Protein AF-X1Q6M4-F1 (afdb_monomer)

pLDDT: mean 96.18, std 5.19, range [66.56, 98.88]

Organism: NCBI:txid412755

Solvent-accessible surface area (backbone atoms only — not comparable to full-atom values): 5982 Å² total; per-residue (Å²): 118,50,72,50,71,57,45,43,30,39,39,47,30,41,39,38,35,19,25,15,33,46,32,36,30,32,40,32,30,64,71,75,74,37,83,65,45,63,26,38,78,42,74,16,53,61,92,46,102,35,73,48,65,16,43,30,66,50,72,45,74,37,91,46,78,42,46,31,36,82,46,75,51,59,77,39,90,38,92,87,35,24,56,39,74,84,84,83,83,65,89,83,81,56,69,50,78,47,75,44,76,62,76,80,81,131

Radius of gyration: 15.26 Å; Cα contacts (8 Å, |Δi|>4): 258; chains: 1; bounding box: 38×23×49 Å

Mean predicted aligned error: 3.04 Å

Sequence (106 aa):
QFVLAPGTYRAMISCPGNNVQHHQARLYNVTATALLLLGTVQYCHDQHFVTNRSFIVGRFTVSAAQTLEIQHICDFTKADTGFGPSSDFTDEIYTIAEFWREIEPD

Secondary structure (DSSP, 8-state):
-EEE-SEEEEEEEEEEEES-EEEEEEEEETTTTEEEEEB--EEE-TTS--EEEEEEEEEEEESSSEEEEEEEEESS--TTTTT----SSS-----EEEEEEPPPP-

Structure (mmCIF, N/CA/C/O backbone):
data_AF-X1Q6M4-F1
#
_entry.id   AF-X1Q6M4-F1
#
loop_
_atom_site.group_PDB
_atom_site.id
_atom_site.type_symbol
_atom_site.label_atom_id
_atom_site.label_alt_id
_atom_site.label_comp_id
_atom_site.label_asym_id
_atom_site.label_entity_id
_atom_site.label_seq_id
_atom_site.pdbx_PDB_ins_code
_atom_site.Cartn_x
_atom_site.Cartn_y
_atom_site.Cartn_z
_atom_site.occupancy
_atom_site.B_iso_or_equiv
_atom_site.auth_seq_id
_atom_site.auth_comp_id
_atom_site.auth_asym_id
_atom_site.auth_atom_id
_atom_site.pdbx_PDB_model_num
ATOM 1 N N . GLN A 1 1 ? -3.301 -9.238 2.504 1.00 95.50 1 GLN A N 1
ATOM 2 C CA . GLN A 1 1 ? -4.493 -8.794 3.260 1.00 95.50 1 GLN A CA 1
ATOM 3 C C . GLN A 1 1 ? -4.221 -8.945 4.744 1.00 95.50 1 GLN A C 1
ATOM 5 O O . GLN A 1 1 ? -3.410 -9.786 5.112 1.00 95.50 1 GLN A O 1
ATOM 10 N N . PHE A 1 2 ? -4.859 -8.133 5.577 1.00 97.25 2 PHE A N 1
ATOM 11 C CA . PHE A 1 2 ? -4.713 -8.168 7.033 1.00 97.25 2 PHE A CA 1
ATO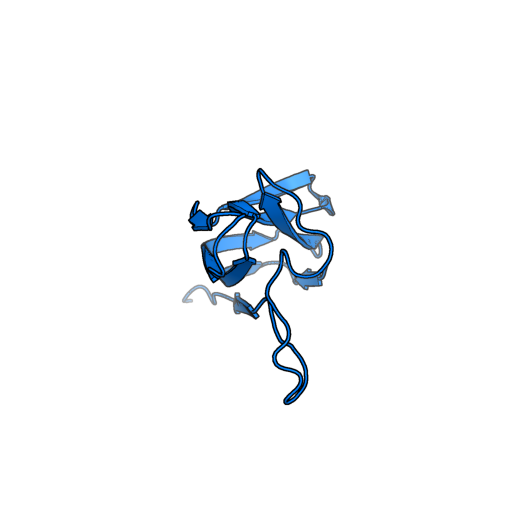M 12 C C . PHE A 1 2 ? -6.008 -7.696 7.698 1.00 97.25 2 PHE A C 1
ATOM 14 O O . PHE A 1 2 ? -6.878 -7.133 7.036 1.00 97.25 2 PHE A O 1
ATOM 21 N N . VAL A 1 3 ? -6.137 -7.930 9.002 1.00 96.94 3 VAL A N 1
ATOM 22 C CA . VAL A 1 3 ? -7.277 -7.470 9.802 1.00 96.94 3 VAL A CA 1
ATOM 23 C C . VAL A 1 3 ? -6.755 -6.565 10.906 1.00 96.94 3 VAL A C 1
ATOM 25 O O . VAL A 1 3 ? -5.780 -6.902 11.575 1.00 96.94 3 VAL A O 1
ATOM 28 N N . LEU A 1 4 ? -7.414 -5.426 11.101 1.00 94.81 4 LEU A N 1
ATOM 29 C CA . LEU A 1 4 ? -7.205 -4.561 12.258 1.00 94.81 4 LEU A CA 1
ATOM 30 C C . LEU A 1 4 ? -8.420 -4.643 13.180 1.00 94.81 4 LEU A C 1
ATOM 32 O O . LEU A 1 4 ? -9.549 -4.844 12.728 1.00 94.81 4 LEU A O 1
ATOM 36 N N . ALA A 1 5 ? -8.179 -4.483 14.480 1.00 94.38 5 ALA A N 1
ATOM 37 C CA . ALA A 1 5 ? -9.252 -4.273 15.439 1.00 94.38 5 ALA A CA 1
ATOM 38 C C . ALA A 1 5 ? -9.968 -2.935 15.156 1.00 94.38 5 ALA A C 1
ATOM 40 O O . ALA A 1 5 ? -9.399 -2.061 14.495 1.00 94.38 5 ALA A O 1
ATOM 41 N N . PRO A 1 6 ? -11.195 -2.741 15.670 1.00 95.62 6 PRO A N 1
ATOM 42 C CA . PRO A 1 6 ? -11.867 -1.456 15.568 1.00 95.62 6 PRO A CA 1
ATOM 43 C C . PRO A 1 6 ? -11.027 -0.351 16.211 1.00 95.62 6 PRO A C 1
ATOM 45 O O . PRO A 1 6 ? -10.494 -0.515 17.313 1.00 95.62 6 PRO A O 1
ATOM 48 N N . GLY A 1 7 ? -10.925 0.785 15.533 1.00 95.56 7 GLY A N 1
ATOM 49 C CA . GLY A 1 7 ? -10.145 1.914 16.008 1.00 95.56 7 GLY A CA 1
ATOM 50 C C . GLY A 1 7 ? -9.754 2.878 14.903 1.00 95.56 7 GLY A C 1
ATOM 51 O O . GLY A 1 7 ? -9.952 2.623 13.713 1.00 95.56 7 GLY A O 1
ATOM 52 N N . THR A 1 8 ? -9.179 3.993 15.329 1.00 97.19 8 THR A N 1
ATOM 53 C CA . THR A 1 8 ? -8.561 4.976 14.449 1.00 97.19 8 THR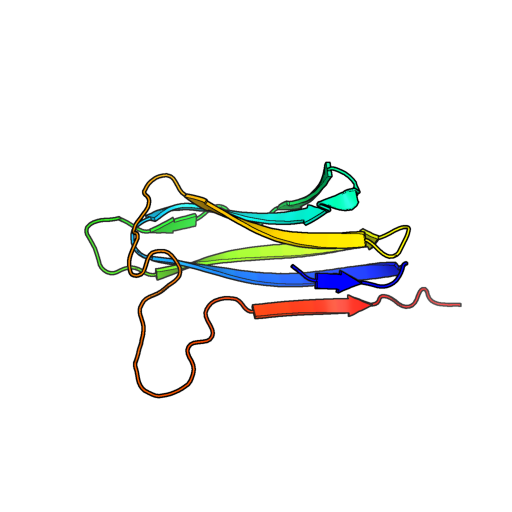 A CA 1
ATOM 54 C C . THR A 1 8 ? -7.060 4.741 14.403 1.00 97.19 8 THR A C 1
ATOM 56 O O . THR A 1 8 ? -6.424 4.491 15.429 1.00 97.19 8 THR A O 1
ATOM 59 N N . TYR A 1 9 ? -6.497 4.815 13.204 1.00 97.56 9 TYR A N 1
ATOM 60 C CA . TYR A 1 9 ? -5.095 4.542 12.939 1.00 97.56 9 TYR A CA 1
ATOM 61 C C . TYR A 1 9 ? -4.487 5.631 12.062 1.00 97.56 9 TYR A C 1
ATOM 63 O O . TYR A 1 9 ? -5.145 6.157 11.162 1.00 97.56 9 TYR A O 1
ATOM 71 N N . ARG A 1 10 ? -3.197 5.897 12.265 1.00 98.19 10 ARG A N 1
ATOM 72 C CA . ARG A 1 10 ? -2.334 6.534 11.266 1.00 98.19 10 ARG A CA 1
ATOM 73 C C . ARG A 1 10 ? -1.626 5.456 10.465 1.00 98.19 10 ARG A C 1
ATOM 75 O O . ARG A 1 10 ? -1.168 4.476 11.043 1.00 98.19 10 ARG A O 1
ATOM 82 N N . ALA A 1 11 ? -1.522 5.658 9.159 1.00 98.44 11 ALA A N 1
ATOM 83 C CA . ALA A 1 11 ? -0.777 4.797 8.254 1.00 98.44 11 ALA A CA 1
ATOM 84 C C . ALA A 1 11 ? 0.402 5.540 7.621 1.00 98.44 11 ALA A C 1
ATOM 86 O O . ALA A 1 11 ? 0.283 6.716 7.264 1.00 98.44 11 ALA A O 1
ATOM 87 N N . MET A 1 12 ? 1.496 4.808 7.428 1.00 98.69 12 MET A N 1
ATOM 88 C CA . MET A 1 12 ? 2.573 5.119 6.491 1.00 98.69 12 MET A CA 1
ATOM 89 C C . MET A 1 12 ? 2.858 3.837 5.720 1.00 98.69 12 MET A C 1
ATOM 91 O O . MET A 1 12 ? 3.289 2.839 6.294 1.00 98.69 12 MET A O 1
ATOM 95 N N . ILE A 1 13 ? 2.566 3.837 4.425 1.00 98.81 13 ILE A N 1
ATOM 96 C CA . ILE A 1 13 ? 2.756 2.664 3.574 1.00 98.81 13 ILE A CA 1
ATOM 97 C C . ILE A 1 13 ? 3.597 3.079 2.377 1.00 98.81 13 ILE A C 1
ATOM 99 O O . ILE A 1 13 ? 3.303 4.086 1.733 1.00 98.81 13 ILE A O 1
ATOM 103 N N . SER A 1 14 ? 4.630 2.299 2.074 1.00 98.69 14 SER A N 1
ATOM 104 C CA . SER A 1 14 ? 5.499 2.497 0.919 1.00 98.69 14 SER A CA 1
ATOM 105 C C . SER A 1 14 ? 5.352 1.337 -0.055 1.00 98.69 14 SER A C 1
ATOM 107 O O . SER A 1 14 ? 5.685 0.207 0.296 1.00 98.69 14 SER A O 1
ATOM 109 N N . CYS A 1 15 ? 4.897 1.633 -1.273 1.00 98.56 15 CYS A N 1
ATOM 110 C CA . CYS A 1 15 ? 4.694 0.654 -2.339 1.00 98.56 15 CYS A CA 1
ATOM 111 C C . CYS A 1 15 ? 5.581 0.996 -3.550 1.00 98.56 15 CYS A C 1
ATOM 113 O O . CYS A 1 15 ? 5.326 2.003 -4.223 1.00 98.56 15 CYS A O 1
ATOM 115 N N . PRO A 1 16 ? 6.633 0.216 -3.837 1.00 98.19 16 PRO A N 1
ATOM 116 C CA . PRO A 1 16 ? 7.505 0.438 -4.986 1.00 98.19 16 PRO A CA 1
ATOM 117 C C . PRO A 1 16 ? 6.823 0.097 -6.316 1.00 98.19 16 PRO A C 1
ATOM 119 O O . PRO A 1 16 ? 6.089 -0.882 -6.418 1.00 98.19 16 PRO A O 1
ATOM 122 N N . GLY A 1 17 ? 7.095 0.902 -7.341 1.00 98.00 17 GLY A N 1
ATOM 123 C CA . GLY A 1 17 ? 6.848 0.582 -8.745 1.00 98.00 17 GLY A CA 1
ATOM 124 C C . GLY A 1 17 ? 8.167 0.631 -9.508 1.00 98.00 17 GLY A C 1
ATOM 125 O O . GLY A 1 17 ? 8.971 1.541 -9.294 1.00 98.00 17 GLY A O 1
ATOM 126 N N . ASN A 1 18 ? 8.407 -0.357 -10.365 1.00 97.75 18 ASN A N 1
ATOM 127 C CA . ASN A 1 18 ? 9.626 -0.466 -11.158 1.00 97.75 18 ASN A CA 1
ATOM 128 C C . ASN A 1 18 ? 9.278 -0.727 -12.622 1.00 97.75 18 ASN A C 1
ATOM 130 O O . ASN A 1 18 ? 8.763 -1.792 -12.959 1.00 97.75 18 ASN A O 1
ATOM 134 N N . ASN A 1 19 ? 9.583 0.245 -13.481 1.00 97.19 19 ASN A N 1
ATOM 135 C CA . ASN A 1 19 ? 9.317 0.174 -14.916 1.00 97.19 19 ASN A CA 1
ATOM 136 C C . ASN A 1 19 ? 7.836 -0.102 -15.257 1.00 97.19 19 ASN A C 1
ATOM 138 O O . ASN A 1 19 ? 7.540 -0.908 -16.139 1.00 97.19 19 ASN A O 1
ATOM 142 N N . VAL A 1 20 ? 6.905 0.548 -14.549 1.00 98.06 20 VAL A N 1
ATOM 143 C CA . VAL A 1 20 ? 5.450 0.330 -14.693 1.00 98.06 20 VAL A CA 1
ATOM 144 C C . VAL A 1 20 ? 4.672 1.553 -15.203 1.00 98.06 20 VAL A C 1
ATOM 146 O O . VAL A 1 20 ? 3.444 1.585 -15.132 1.00 98.06 20 VAL A O 1
ATOM 149 N N . GLN A 1 21 ? 5.372 2.559 -15.732 1.00 98.06 21 GLN A N 1
ATOM 150 C CA . GLN A 1 21 ? 4.827 3.863 -16.130 1.00 98.06 21 GLN A CA 1
ATOM 151 C C . GLN A 1 21 ? 4.119 4.551 -14.956 1.00 98.06 21 GLN A C 1
ATOM 153 O O . GLN A 1 21 ? 4.711 4.632 -13.877 1.00 98.06 21 GLN A O 1
ATOM 158 N N . HIS A 1 22 ? 2.909 5.097 -15.129 1.00 98.56 22 HIS A N 1
ATOM 159 C CA . HIS A 1 22 ? 2.182 5.680 -14.004 1.00 98.56 22 HIS A CA 1
ATOM 160 C C . HIS A 1 22 ? 1.712 4.585 -13.057 1.00 98.56 22 HIS A C 1
ATOM 162 O O . HIS A 1 22 ? 1.240 3.533 -13.484 1.00 98.56 22 HIS A O 1
ATOM 168 N N . HIS A 1 23 ? 1.805 4.845 -11.759 1.00 98.56 23 HIS A N 1
ATOM 169 C CA . HIS A 1 23 ? 1.264 3.950 -10.753 1.00 98.56 23 HIS A CA 1
ATOM 170 C C . HIS A 1 23 ? 0.845 4.685 -9.485 1.00 98.56 23 HIS A C 1
ATOM 172 O O . HIS A 1 23 ? 1.333 5.772 -9.161 1.00 98.56 23 HIS A O 1
ATOM 178 N N . GLN A 1 24 ? -0.065 4.058 -8.744 1.00 98.81 24 GLN A N 1
ATOM 179 C CA . GLN A 1 24 ? -0.570 4.556 -7.473 1.00 98.81 24 GLN A CA 1
ATOM 180 C C . GLN A 1 24 ? -1.002 3.383 -6.592 1.00 98.81 24 GLN A C 1
ATOM 182 O O . GLN A 1 24 ? -1.595 2.413 -7.072 1.00 98.81 24 GLN A O 1
ATOM 187 N N . ALA A 1 25 ? -0.728 3.479 -5.295 1.00 98.75 25 ALA A N 1
ATOM 188 C CA . ALA A 1 25 ? -1.234 2.544 -4.304 1.00 98.75 25 ALA A CA 1
ATOM 189 C C . ALA A 1 25 ? -2.426 3.128 -3.532 1.00 98.75 25 ALA A C 1
ATOM 191 O O . ALA A 1 25 ? -2.621 4.342 -3.463 1.00 98.75 25 ALA A O 1
ATOM 192 N N . ARG A 1 26 ? -3.233 2.258 -2.928 1.00 98.75 26 ARG A N 1
ATOM 193 C CA . ARG A 1 26 ? -4.333 2.618 -2.031 1.00 98.75 26 ARG A CA 1
ATOM 194 C C . ARG A 1 26 ? -4.456 1.624 -0.887 1.00 98.75 26 ARG A C 1
ATOM 196 O O . ARG A 1 26 ? -4.156 0.443 -1.050 1.00 98.75 26 ARG A O 1
ATOM 203 N N . LEU A 1 27 ? -4.963 2.097 0.244 1.00 98.81 27 LEU A N 1
ATOM 204 C CA . LEU A 1 27 ? -5.456 1.245 1.319 1.00 98.81 27 LEU A CA 1
ATOM 205 C C . LEU A 1 27 ? -6.960 1.051 1.118 1.00 98.81 27 LEU A C 1
ATOM 207 O O . LEU A 1 27 ? -7.719 2.023 1.080 1.00 98.81 27 LEU A O 1
ATOM 211 N N . TYR A 1 28 ? -7.384 -0.199 0.979 1.00 98.69 28 TYR A N 1
ATOM 212 C CA . TYR A 1 28 ? -8.755 -0.573 0.666 1.00 98.69 28 TYR A CA 1
ATOM 213 C C . TYR A 1 28 ? -9.328 -1.504 1.733 1.00 98.69 28 TYR A C 1
ATOM 215 O O . TYR A 1 28 ? -8.655 -2.407 2.225 1.00 98.69 28 TYR A O 1
ATOM 223 N N . ASN A 1 29 ? -10.589 -1.289 2.083 1.00 98.12 29 ASN A N 1
ATOM 224 C CA . ASN A 1 29 ? -11.363 -2.152 2.957 1.00 98.12 29 ASN A CA 1
ATOM 225 C C . ASN A 1 29 ? -12.208 -3.093 2.103 1.00 98.12 29 ASN A C 1
ATOM 227 O O . ASN A 1 29 ? -13.220 -2.685 1.532 1.00 98.12 29 ASN A O 1
ATOM 231 N N . VAL A 1 30 ? -11.782 -4.350 2.018 1.00 97.88 30 VAL A N 1
ATOM 232 C CA . VAL A 1 30 ? -12.419 -5.370 1.181 1.00 97.88 30 VAL A CA 1
ATOM 233 C C . VAL A 1 30 ? -13.789 -5.740 1.743 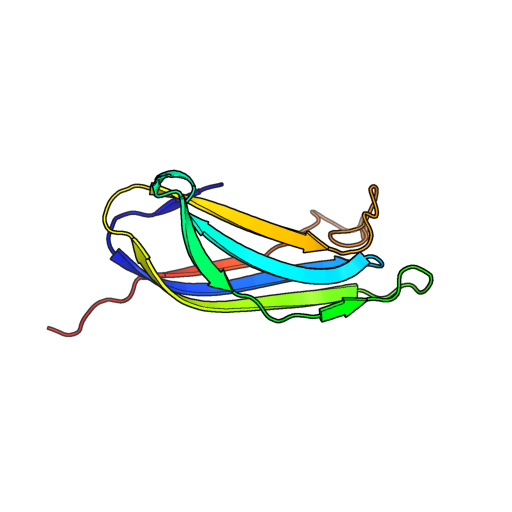1.00 97.88 30 VAL A C 1
ATOM 235 O O . VAL A 1 30 ? -14.749 -5.857 0.989 1.00 97.88 30 VAL A O 1
ATOM 238 N N . THR A 1 31 ? -13.913 -5.852 3.069 1.00 96.19 31 THR A N 1
ATOM 239 C CA . THR A 1 31 ? -15.186 -6.186 3.727 1.00 96.19 31 THR A CA 1
ATOM 240 C C . THR A 1 31 ? -16.249 -5.113 3.492 1.00 96.19 31 THR A C 1
ATOM 242 O O . THR A 1 31 ? -17.395 -5.436 3.199 1.00 96.19 31 THR A O 1
ATOM 245 N N . ALA A 1 32 ? -15.878 -3.837 3.611 1.00 96.50 32 ALA A N 1
ATOM 246 C CA . ALA A 1 32 ? -16.797 -2.713 3.429 1.00 96.50 32 ALA A CA 1
ATOM 247 C C . ALA A 1 32 ? -16.902 -2.230 1.975 1.00 96.50 32 ALA A C 1
ATOM 249 O O . ALA A 1 32 ? -17.676 -1.318 1.698 1.00 96.50 32 ALA A O 1
ATOM 250 N N . THR A 1 33 ? -16.117 -2.799 1.054 1.00 97.25 33 THR A N 1
ATOM 251 C CA . THR A 1 33 ? -15.997 -2.322 -0.335 1.00 97.25 33 THR A CA 1
ATOM 252 C C . THR A 1 33 ? -15.678 -0.816 -0.397 1.00 97.25 33 THR A C 1
ATOM 254 O O . THR A 1 33 ? -16.241 -0.066 -1.192 1.00 97.25 33 THR A O 1
ATOM 257 N N . ALA A 1 34 ? -14.770 -0.345 0.464 1.00 97.62 34 ALA A N 1
ATOM 258 C CA . ALA A 1 34 ? -14.524 1.083 0.671 1.00 97.62 34 ALA A CA 1
ATOM 259 C C . ALA A 1 34 ? -13.043 1.458 0.539 1.00 97.62 34 ALA A C 1
ATOM 261 O O . ALA A 1 34 ? -12.158 0.790 1.071 1.00 97.62 34 ALA A O 1
ATOM 262 N N . LEU A 1 35 ? -12.772 2.575 -0.138 1.00 98.38 35 LEU A N 1
ATOM 263 C CA . LEU A 1 35 ? -11.456 3.212 -0.151 1.00 98.38 35 LEU A CA 1
ATOM 264 C C . LEU A 1 35 ? -11.199 3.884 1.202 1.00 98.38 35 LEU A C 1
ATOM 266 O O . LEU A 1 35 ? -12.016 4.688 1.642 1.00 98.38 35 LEU A O 1
ATOM 270 N N . LEU A 1 36 ? -10.059 3.587 1.830 1.00 98.44 36 LEU A N 1
ATOM 271 C CA . LEU 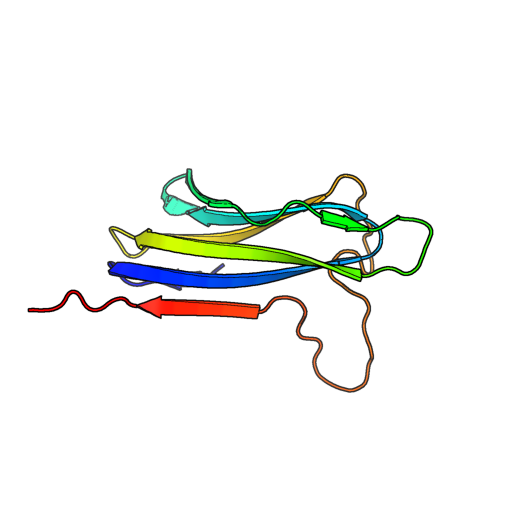A 1 36 ? -9.654 4.222 3.085 1.00 98.44 36 LE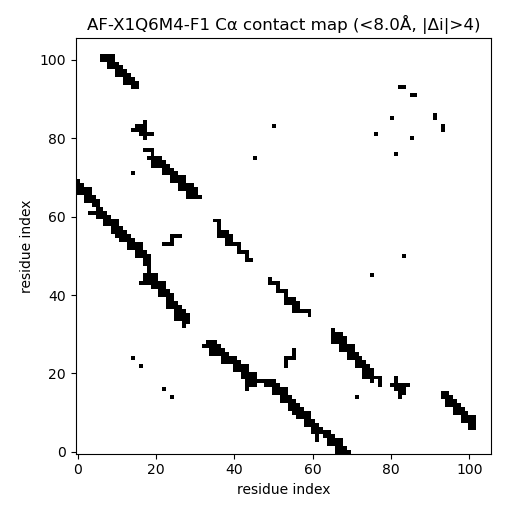U A CA 1
ATOM 272 C C . LEU A 1 36 ? -8.675 5.371 2.844 1.00 98.44 36 LEU A C 1
ATOM 274 O O . LEU A 1 36 ? -8.904 6.473 3.327 1.00 98.44 36 LEU A O 1
ATOM 278 N N . LEU A 1 37 ? -7.595 5.125 2.095 1.00 98.81 37 LEU A N 1
ATOM 279 C CA . LEU A 1 37 ? -6.559 6.124 1.808 1.00 98.81 37 LEU A CA 1
ATOM 280 C C . LEU A 1 37 ? -5.993 5.940 0.396 1.00 98.81 37 LEU A C 1
ATOM 282 O O . LEU A 1 37 ? -5.859 4.812 -0.081 1.00 98.81 37 LEU A O 1
ATOM 286 N N . LEU A 1 38 ? -5.612 7.049 -0.241 1.00 98.81 38 LEU A N 1
ATOM 287 C CA . LEU A 1 38 ? -4.877 7.068 -1.509 1.00 98.81 38 LEU A CA 1
ATOM 288 C C . LEU A 1 38 ? -3.401 7.372 -1.269 1.00 98.81 38 LEU A C 1
ATOM 290 O O . LEU A 1 38 ? -3.054 8.143 -0.376 1.00 98.81 38 LEU A O 1
ATOM 294 N N . GLY A 1 39 ? -2.546 6.772 -2.090 1.00 98.75 39 GLY A N 1
ATOM 295 C CA . GLY A 1 39 ? -1.126 7.075 -2.138 1.00 98.75 39 GLY A CA 1
ATOM 296 C C . GLY A 1 39 ? -0.780 8.152 -3.158 1.00 98.75 39 GLY A C 1
ATOM 297 O O . GLY A 1 39 ? -1.620 8.595 -3.942 1.00 98.75 39 GLY A O 1
ATOM 298 N N . THR A 1 40 ? 0.482 8.565 -3.181 1.00 98.81 40 THR A N 1
ATOM 299 C CA . THR A 1 40 ? 1.006 9.463 -4.216 1.00 98.81 40 THR A CA 1
ATOM 300 C C . THR A 1 40 ? 0.987 8.791 -5.591 1.00 98.81 40 THR A C 1
ATOM 302 O O . THR A 1 40 ? 1.319 7.611 -5.717 1.00 98.81 40 THR A O 1
ATOM 305 N N . VAL A 1 41 ? 0.626 9.538 -6.637 1.00 98.44 41 VAL A N 1
ATOM 306 C CA . VAL A 1 41 ? 0.854 9.106 -8.025 1.00 98.44 41 VAL A CA 1
ATOM 307 C C . VAL A 1 41 ? 2.339 9.251 -8.324 1.00 98.44 41 VAL A C 1
ATOM 309 O O . VAL A 1 41 ? 2.949 10.253 -7.947 1.00 98.44 41 VAL A O 1
ATOM 312 N N . GLN A 1 42 ? 2.924 8.255 -8.976 1.00 98.50 42 GLN A N 1
ATOM 313 C CA . GLN A 1 42 ? 4.314 8.261 -9.418 1.00 98.50 42 GLN A CA 1
ATOM 314 C C . GLN A 1 42 ? 4.406 7.776 -10.862 1.00 98.50 42 GLN A C 1
ATOM 316 O O . GLN A 1 42 ? 3.463 7.183 -11.382 1.00 98.50 42 GLN A O 1
ATOM 321 N N . TYR A 1 43 ? 5.545 8.042 -11.496 1.00 98.25 43 TYR A N 1
ATOM 322 C CA . TYR A 1 43 ? 5.859 7.569 -12.839 1.00 98.25 43 TYR A CA 1
ATOM 323 C C . TYR A 1 43 ? 7.252 6.945 -12.856 1.00 98.25 43 TYR A C 1
ATOM 325 O O . TYR A 1 43 ? 8.224 7.614 -12.504 1.00 98.25 43 TYR A O 1
ATOM 333 N N . CYS A 1 44 ? 7.366 5.690 -13.277 1.00 96.81 44 CYS A N 1
ATOM 334 C CA . CYS A 1 44 ? 8.641 5.025 -13.535 1.00 96.81 44 CYS A CA 1
ATOM 335 C C . CYS A 1 44 ? 8.671 4.511 -14.981 1.00 96.81 44 CYS A C 1
ATOM 337 O O . CYS A 1 44 ? 7.876 3.662 -15.367 1.00 96.81 44 CYS A O 1
ATOM 339 N N . HIS A 1 45 ? 9.576 5.048 -15.801 1.00 96.69 45 HIS A N 1
ATOM 340 C CA . HIS A 1 45 ? 9.669 4.720 -17.227 1.00 96.69 45 HIS A CA 1
ATOM 341 C C . HIS A 1 45 ? 9.884 3.211 -17.448 1.00 96.69 45 HIS A C 1
ATOM 343 O O . HIS A 1 45 ? 10.746 2.611 -16.818 1.00 96.69 45 HIS A O 1
ATOM 349 N N . ASP A 1 46 ? 9.148 2.593 -18.369 1.00 95.06 46 ASP A N 1
ATOM 350 C CA . ASP A 1 46 ? 9.151 1.141 -18.618 1.00 95.06 46 ASP A CA 1
ATOM 351 C C . ASP A 1 46 ? 10.455 0.619 -19.251 1.00 95.06 46 ASP A C 1
ATOM 353 O O . ASP A 1 46 ? 10.906 -0.489 -18.955 1.00 95.06 46 ASP A O 1
ATOM 357 N N . GLN A 1 47 ? 11.104 1.434 -20.085 1.00 94.00 47 GLN A N 1
ATOM 358 C CA . GLN A 1 47 ? 12.356 1.068 -20.776 1.00 94.00 47 GLN A CA 1
ATOM 359 C C . GLN A 1 47 ? 13.661 1.455 -20.055 1.00 94.00 47 GLN A C 1
ATOM 361 O O . GLN A 1 47 ? 14.747 1.143 -20.542 1.00 94.00 47 GLN A O 1
ATOM 366 N N . HIS A 1 48 ? 13.590 2.132 -18.909 1.00 93.00 48 HIS A N 1
ATOM 367 C CA . HIS A 1 48 ? 14.772 2.521 -18.133 1.00 93.00 48 HIS A CA 1
ATOM 368 C C . HIS A 1 48 ? 14.692 1.890 -16.757 1.00 93.00 48 HIS A C 1
ATOM 370 O O . HIS A 1 48 ? 13.612 1.842 -16.197 1.00 93.00 48 HIS A O 1
ATOM 376 N N . PHE A 1 49 ? 15.805 1.416 -16.198 1.00 90.75 49 PHE A N 1
ATOM 377 C CA . PHE A 1 49 ? 15.819 0.862 -14.843 1.00 90.75 49 PHE A CA 1
ATOM 378 C C . PHE A 1 49 ? 15.575 1.967 -13.819 1.00 90.75 49 PHE A C 1
ATOM 380 O O . PHE A 1 49 ? 16.500 2.670 -13.411 1.00 90.75 49 PHE A O 1
ATOM 387 N N . VAL A 1 50 ? 14.315 2.141 -13.433 1.00 96.00 50 VAL A N 1
ATOM 388 C CA . VAL A 1 50 ? 13.913 3.150 -12.465 1.00 96.00 50 VAL A CA 1
ATOM 389 C C . VAL A 1 50 ? 12.840 2.587 -11.552 1.00 96.00 50 VAL A C 1
ATOM 391 O O . VAL A 1 50 ? 11.774 2.150 -11.980 1.00 96.00 50 VAL A O 1
ATOM 394 N N . THR A 1 51 ? 13.134 2.647 -10.259 1.00 97.25 51 THR A N 1
ATOM 395 C CA . THR A 1 51 ? 12.197 2.320 -9.193 1.00 97.25 51 THR A CA 1
ATOM 396 C C . THR A 1 51 ? 11.905 3.580 -8.392 1.00 97.25 51 THR A C 1
ATOM 398 O O . THR A 1 51 ? 12.820 4.280 -7.959 1.00 97.25 51 THR A O 1
ATOM 401 N N . ASN A 1 52 ? 10.632 3.863 -8.156 1.00 98.00 52 ASN A N 1
ATOM 402 C CA . ASN A 1 52 ? 10.188 4.861 -7.183 1.00 98.00 52 ASN A CA 1
ATOM 403 C C . ASN A 1 52 ? 8.984 4.314 -6.402 1.00 98.00 52 ASN A C 1
ATOM 405 O O . ASN A 1 52 ? 8.660 3.132 -6.502 1.00 98.00 52 ASN A O 1
ATOM 409 N N . ARG A 1 53 ? 8.392 5.116 -5.511 1.00 98.62 53 ARG A N 1
ATOM 410 C CA . ARG A 1 53 ? 7.470 4.618 -4.478 1.00 98.62 53 ARG A CA 1
ATOM 411 C C . ARG A 1 53 ? 6.213 5.470 -4.383 1.00 98.62 53 ARG A C 1
ATOM 413 O O . ARG A 1 53 ? 6.295 6.679 -4.179 1.00 98.62 53 ARG A O 1
ATOM 420 N N . SER A 1 54 ? 5.054 4.819 -4.469 1.00 98.75 54 SER A N 1
ATOM 421 C CA . SER A 1 54 ? 3.781 5.407 -4.055 1.00 98.75 54 SER A CA 1
ATOM 422 C C . SER A 1 54 ? 3.690 5.338 -2.533 1.00 98.75 54 SER A C 1
ATOM 424 O O . SER A 1 54 ? 3.808 4.256 -1.952 1.00 98.75 54 SER A O 1
ATOM 426 N N . PHE A 1 55 ? 3.511 6.487 -1.885 1.00 98.88 55 PHE A N 1
ATOM 427 C CA . PHE A 1 55 ? 3.376 6.573 -0.433 1.00 98.88 55 PHE A CA 1
ATOM 428 C C . PHE A 1 55 ? 1.927 6.846 -0.052 1.00 98.88 55 PHE A C 1
ATOM 430 O O . PHE A 1 55 ? 1.367 7.850 -0.489 1.00 98.88 55 PHE A O 1
ATOM 437 N N . ILE A 1 56 ? 1.335 5.981 0.773 1.00 98.88 56 ILE A N 1
ATOM 438 C CA . ILE A 1 56 ? 0.017 6.191 1.384 1.00 98.88 56 ILE A CA 1
ATOM 439 C C . ILE A 1 56 ? 0.249 6.700 2.802 1.00 98.88 56 ILE A C 1
ATOM 441 O O . ILE A 1 56 ? 0.809 5.986 3.634 1.00 98.88 56 ILE A O 1
ATOM 445 N N . VAL A 1 57 ? -0.186 7.928 3.074 1.00 98.75 57 VAL A N 1
ATOM 446 C CA . VAL A 1 57 ? -0.028 8.569 4.383 1.00 98.75 57 VAL A CA 1
ATOM 447 C C . VAL A 1 57 ? -1.348 9.189 4.789 1.00 98.75 57 VAL A C 1
ATOM 449 O O . VAL A 1 57 ? -1.931 9.963 4.032 1.00 98.75 57 VAL A O 1
ATOM 452 N N . GLY A 1 58 ? -1.828 8.868 5.984 1.00 98.31 58 GLY A N 1
ATOM 453 C CA . GLY A 1 58 ? -3.065 9.463 6.471 1.00 98.31 58 GLY A CA 1
ATOM 454 C C . GLY A 1 58 ? -3.639 8.784 7.698 1.00 98.31 58 GLY A C 1
ATOM 455 O O . GLY A 1 58 ? -3.070 7.834 8.233 1.00 98.31 58 GLY A O 1
ATOM 456 N N . ARG A 1 59 ? -4.784 9.303 8.136 1.00 98.19 59 ARG A N 1
ATOM 457 C CA . ARG A 1 59 ? -5.579 8.793 9.254 1.00 98.19 59 ARG A CA 1
ATOM 458 C C . ARG A 1 59 ? -6.829 8.113 8.706 1.00 98.19 59 ARG A C 1
ATOM 460 O O . ARG A 1 59 ? -7.476 8.667 7.822 1.00 98.19 59 ARG A O 1
ATOM 467 N N . PHE A 1 60 ? -7.180 6.944 9.228 1.00 97.56 60 PHE A N 1
ATOM 468 C CA . PHE A 1 60 ? -8.395 6.218 8.853 1.00 97.56 60 PHE A CA 1
ATOM 469 C C . PHE A 1 60 ? -9.000 5.505 10.063 1.00 97.56 60 PHE A C 1
ATOM 471 O O . PHE A 1 60 ? -8.318 5.262 11.058 1.00 97.56 60 PHE A O 1
ATOM 478 N N . THR A 1 61 ? -10.279 5.151 9.967 1.00 96.88 61 THR A N 1
ATOM 479 C CA . THR A 1 61 ? -11.004 4.443 11.026 1.00 96.88 61 THR A CA 1
ATOM 480 C C . THR A 1 61 ? -11.558 3.132 10.491 1.00 96.88 61 THR A C 1
ATOM 482 O O . THR A 1 61 ? -12.064 3.067 9.371 1.00 96.88 61 THR A O 1
ATOM 485 N N . VAL A 1 62 ? -11.480 2.092 11.315 1.00 95.88 62 VAL A N 1
ATOM 486 C CA . VAL A 1 62 ? -12.109 0.791 11.079 1.00 95.88 62 VAL A CA 1
ATOM 487 C C . VAL A 1 62 ? -13.178 0.595 12.154 1.00 95.88 62 VAL A C 1
ATOM 489 O O . VAL A 1 62 ? -12.880 0.695 13.343 1.00 95.88 62 VAL A O 1
ATOM 492 N N . SER A 1 63 ? -14.434 0.369 11.760 1.00 93.88 63 SER A N 1
ATOM 493 C CA . SER A 1 63 ? -15.577 0.322 12.692 1.00 93.88 63 SER A CA 1
ATOM 494 C C . SER A 1 63 ? -15.820 -1.056 13.316 1.00 93.88 63 SER A C 1
ATOM 496 O O . SER A 1 63 ? -16.478 -1.165 14.347 1.00 93.88 63 SER A O 1
ATOM 498 N N . ALA A 1 64 ? -15.282 -2.108 12.704 1.00 95.12 64 ALA A N 1
ATOM 499 C CA . ALA A 1 64 ? -15.365 -3.499 13.139 1.00 95.12 64 ALA A CA 1
ATOM 500 C C . ALA A 1 64 ? -14.059 -4.221 12.757 1.00 95.12 64 ALA A C 1
ATOM 502 O O . ALA A 1 64 ? -13.239 -3.660 12.038 1.00 95.12 64 ALA A O 1
ATOM 503 N N . ALA A 1 65 ? -13.859 -5.471 13.175 1.00 94.75 65 ALA A N 1
ATOM 504 C CA . ALA A 1 65 ? -12.797 -6.285 12.583 1.00 94.75 65 ALA A CA 1
ATOM 505 C C . ALA A 1 65 ? -13.098 -6.491 11.085 1.00 94.75 65 ALA A C 1
ATOM 507 O O . ALA A 1 65 ? -14.091 -7.129 10.736 1.00 94.75 65 ALA A O 1
ATOM 508 N N . GLN A 1 66 ? -12.284 -5.904 10.207 1.00 94.38 66 GLN A N 1
ATOM 509 C CA . GLN A 1 66 ? -12.505 -5.897 8.757 1.00 94.38 66 GLN A CA 1
ATOM 510 C C . GLN A 1 66 ? -11.232 -6.283 8.004 1.00 94.38 66 GLN A C 1
ATOM 512 O O . GLN A 1 66 ? -10.124 -5.963 8.436 1.00 94.38 66 GLN A O 1
ATOM 517 N N . THR A 1 67 ? -11.402 -6.954 6.864 1.00 96.94 67 THR A N 1
ATOM 518 C CA . THR A 1 67 ? -10.298 -7.335 5.980 1.00 96.94 67 THR A CA 1
ATOM 519 C C . THR A 1 67 ? -9.874 -6.137 5.147 1.00 96.94 67 THR A C 1
ATOM 521 O O . THR A 1 67 ? -10.649 -5.610 4.345 1.00 96.94 67 THR A O 1
ATOM 524 N N . LEU A 1 68 ? -8.620 -5.734 5.321 1.00 98.38 68 LEU A N 1
ATOM 525 C CA . LEU A 1 68 ? -7.980 -4.647 4.599 1.00 98.38 68 LEU A CA 1
ATOM 526 C C . LEU A 1 68 ? -6.922 -5.181 3.627 1.00 98.38 68 LEU A C 1
ATOM 528 O O . LEU A 1 68 ? -6.330 -6.252 3.810 1.00 98.38 68 LEU A O 1
ATOM 532 N N . GLU A 1 69 ? -6.666 -4.399 2.586 1.00 98.44 69 GLU A N 1
ATOM 533 C CA . GLU A 1 69 ? -5.718 -4.714 1.528 1.00 98.44 69 GLU A CA 1
ATOM 534 C C . GLU A 1 69 ? -4.998 -3.455 1.052 1.00 98.44 69 GLU A C 1
ATOM 536 O O . GLU A 1 69 ? -5.602 -2.393 0.894 1.00 98.44 69 GLU A O 1
ATOM 541 N N . ILE A 1 70 ? -3.700 -3.587 0.797 1.00 98.69 70 ILE A N 1
ATOM 542 C CA . ILE A 1 70 ? -2.943 -2.590 0.049 1.00 98.69 70 ILE A CA 1
ATOM 543 C C . ILE A 1 70 ? -3.017 -3.001 -1.411 1.00 98.69 70 ILE A C 1
ATOM 545 O O . ILE A 1 70 ? -2.586 -4.095 -1.769 1.00 98.69 70 ILE A O 1
ATOM 549 N N . GLN A 1 71 ? -3.582 -2.128 -2.231 1.00 98.56 71 GLN A N 1
ATOM 550 C CA . GLN A 1 71 ? -3.756 -2.352 -3.659 1.00 98.56 71 GLN A CA 1
ATOM 551 C C . GLN A 1 71 ? -2.880 -1.387 -4.431 1.00 98.56 71 GLN A C 1
ATOM 553 O O . GLN A 1 71 ? -2.729 -0.236 -4.031 1.00 98.56 71 GLN A O 1
ATOM 558 N N . HIS A 1 72 ? -2.324 -1.845 -5.544 1.00 97.75 72 HIS A N 1
ATOM 559 C CA . HIS A 1 72 ? -1.418 -1.063 -6.372 1.00 97.75 72 HIS A CA 1
ATOM 560 C C . HIS A 1 72 ? -1.815 -1.249 -7.830 1.00 97.75 72 HIS A C 1
ATOM 562 O O . HIS A 1 72 ? -1.888 -2.375 -8.317 1.00 97.75 72 HIS A O 1
ATOM 568 N N . ILE A 1 73 ? -2.117 -0.140 -8.500 1.00 97.81 73 ILE A N 1
ATOM 569 C CA . ILE A 1 73 ? -2.436 -0.105 -9.926 1.00 97.81 73 ILE A CA 1
ATOM 570 C C . ILE A 1 73 ? -1.307 0.567 -10.701 1.00 97.81 73 ILE A C 1
ATOM 572 O O . ILE A 1 73 ? -0.666 1.489 -10.192 1.00 97.81 73 ILE A O 1
ATOM 576 N N . CYS A 1 74 ? -1.077 0.105 -11.925 1.00 98.19 74 CYS A N 1
ATOM 577 C CA . CYS A 1 74 ? -0.129 0.699 -12.852 1.00 98.19 74 CYS A CA 1
ATOM 578 C C . CYS A 1 74 ? -0.655 0.667 -14.290 1.00 98.19 74 CYS A C 1
ATOM 580 O O . CYS A 1 74 ? -1.527 -0.144 -14.608 1.00 98.19 74 CYS A O 1
ATOM 582 N N . ASP A 1 75 ? -0.110 1.540 -15.135 1.00 98.00 75 ASP A N 1
ATOM 583 C CA . ASP A 1 75 ? -0.431 1.611 -16.565 1.00 98.00 75 ASP A CA 1
ATOM 584 C C . ASP A 1 75 ? 0.225 0.466 -17.350 1.00 98.00 75 ASP A C 1
ATOM 586 O O . ASP A 1 75 ? -0.382 -0.094 -18.264 1.00 98.00 75 ASP A O 1
ATOM 590 N N . PHE A 1 76 ? 1.457 0.091 -16.986 1.00 97.44 76 PHE A N 1
ATOM 591 C CA . PHE A 1 76 ? 2.209 -0.967 -17.655 1.00 97.44 76 PHE A CA 1
ATOM 592 C C . PHE A 1 76 ? 2.531 -2.116 -16.697 1.00 97.44 76 PHE A C 1
ATOM 594 O O . PHE A 1 76 ? 3.302 -1.972 -15.750 1.00 97.44 76 PHE A O 1
ATOM 601 N N . THR A 1 77 ? 1.968 -3.297 -16.965 1.00 96.38 77 THR A N 1
ATOM 602 C CA . THR A 1 77 ? 2.228 -4.489 -16.148 1.00 96.38 77 THR A CA 1
ATOM 603 C C . THR A 1 77 ? 3.567 -5.117 -16.515 1.00 96.38 77 THR A C 1
ATOM 605 O O . THR A 1 77 ? 3.712 -5.736 -17.569 1.00 96.38 77 THR A O 1
ATOM 608 N N . LYS A 1 78 ? 4.528 -5.034 -15.595 1.00 95.56 78 LYS A N 1
ATOM 609 C CA . LYS A 1 78 ? 5.791 -5.772 -15.660 1.00 95.56 78 LYS A CA 1
ATOM 610 C C . LYS A 1 78 ? 5.734 -6.992 -14.737 1.00 95.56 78 LYS A C 1
ATOM 612 O O . LYS A 1 78 ? 5.780 -6.860 -13.517 1.00 95.56 78 LYS A O 1
ATOM 617 N N . ALA A 1 79 ? 5.588 -8.176 -15.333 1.00 94.56 79 ALA A N 1
ATOM 618 C CA . ALA A 1 79 ? 5.221 -9.404 -14.619 1.00 94.56 79 ALA A CA 1
ATOM 619 C C . ALA A 1 79 ? 6.303 -9.959 -13.674 1.00 94.56 79 ALA A C 1
ATOM 621 O O . ALA A 1 79 ? 5.977 -10.661 -12.724 1.00 94.56 79 ALA A O 1
ATOM 622 N N . ASP A 1 80 ? 7.573 -9.672 -13.945 1.00 93.81 80 ASP A N 1
ATOM 623 C CA . ASP A 1 80 ? 8.728 -10.205 -13.218 1.00 93.81 80 ASP A CA 1
ATOM 624 C C . ASP A 1 80 ? 9.115 -9.338 -12.012 1.00 93.81 80 ASP A C 1
ATOM 626 O O . ASP A 1 80 ? 9.338 -9.852 -10.923 1.00 93.81 80 ASP A O 1
ATOM 630 N N . THR A 1 81 ? 9.204 -8.022 -12.207 1.00 96.06 81 THR A N 1
ATOM 631 C CA . THR A 1 81 ? 9.801 -7.095 -11.231 1.00 96.06 81 THR A CA 1
ATOM 632 C C . THR A 1 81 ? 9.027 -5.787 -11.098 1.00 96.06 81 THR A C 1
ATOM 634 O O . THR A 1 81 ? 9.577 -4.795 -10.627 1.00 96.06 81 THR A O 1
ATOM 637 N N . GLY A 1 82 ? 7.752 -5.739 -11.507 1.00 96.81 82 GLY A N 1
ATOM 638 C CA . GLY A 1 82 ? 6.942 -4.513 -11.465 1.00 96.81 82 GLY A CA 1
ATOM 639 C C . GLY A 1 82 ? 6.773 -3.919 -10.060 1.00 96.81 82 GLY A C 1
ATOM 640 O O . GLY A 1 82 ? 6.673 -2.703 -9.912 1.00 96.81 82 GLY A O 1
ATOM 641 N N . PHE A 1 83 ? 6.828 -4.764 -9.028 1.00 96.00 83 PHE A N 1
ATOM 642 C CA . PHE A 1 83 ? 6.804 -4.368 -7.614 1.00 96.00 83 PHE A CA 1
ATOM 643 C C . PHE A 1 83 ? 8.203 -4.144 -7.016 1.00 96.00 83 PHE A C 1
ATOM 645 O O . PHE A 1 83 ? 8.345 -4.044 -5.805 1.00 96.00 83 PHE A O 1
ATOM 652 N N . GLY A 1 84 ? 9.245 -4.067 -7.843 1.00 95.81 84 GLY A N 1
ATOM 653 C CA . GLY A 1 84 ? 10.632 -3.892 -7.415 1.00 95.81 84 GLY A CA 1
ATOM 654 C C . GLY A 1 84 ? 11.544 -5.022 -7.913 1.00 95.81 84 GLY A C 1
ATOM 655 O O . GLY A 1 84 ? 11.101 -6.167 -8.016 1.00 95.81 84 GLY A O 1
ATOM 656 N N . PRO A 1 85 ? 12.809 -4.720 -8.255 1.00 95.19 85 PRO A N 1
ATOM 657 C CA . PRO A 1 85 ? 13.801 -5.734 -8.610 1.00 95.19 85 PRO A CA 1
ATOM 658 C C . PRO A 1 85 ? 14.320 -6.462 -7.360 1.00 95.19 85 PRO A C 1
ATOM 660 O O . PRO A 1 85 ? 14.406 -5.853 -6.295 1.00 95.19 85 PRO A O 1
ATOM 663 N N . SER A 1 86 ? 14.692 -7.741 -7.479 1.00 94.94 86 SER A N 1
ATOM 664 C CA . SER A 1 86 ? 15.453 -8.423 -6.423 1.00 94.94 86 SER A CA 1
ATOM 665 C C . SER A 1 86 ? 16.906 -7.939 -6.391 1.00 94.94 86 SER A C 1
ATOM 667 O O . SER A 1 86 ? 17.465 -7.495 -7.398 1.00 94.94 86 SER A O 1
ATOM 669 N N . SER A 1 87 ? 17.498 -7.996 -5.203 1.00 93.94 87 SER A N 1
ATOM 670 C CA . SER A 1 87 ? 18.925 -7.797 -4.945 1.00 93.94 87 SER A CA 1
ATOM 671 C C . SER A 1 87 ? 19.657 -9.114 -4.668 1.00 93.94 87 SER A C 1
ATOM 673 O O . SER A 1 87 ? 20.875 -9.174 -4.816 1.00 93.94 87 SER A O 1
ATOM 675 N N . ASP A 1 88 ? 18.913 -10.152 -4.273 1.00 95.25 88 ASP A N 1
ATOM 676 C CA . ASP A 1 88 ? 19.380 -11.502 -3.944 1.00 95.25 88 ASP A CA 1
ATOM 677 C C . ASP A 1 88 ? 20.414 -11.541 -2.797 1.00 95.25 88 ASP A C 1
ATOM 679 O O . ASP A 1 88 ? 21.170 -12.504 -2.652 1.00 95.25 88 ASP A O 1
ATOM 683 N N . PHE A 1 89 ? 20.460 -10.502 -1.952 1.00 96.88 89 PHE A N 1
ATOM 684 C CA . PHE A 1 89 ? 21.335 -10.461 -0.775 1.00 96.88 89 PHE A CA 1
ATOM 685 C C . PHE A 1 89 ? 20.696 -11.116 0.455 1.00 96.88 89 PHE A C 1
ATOM 687 O O . PHE A 1 89 ? 21.387 -11.786 1.223 1.00 96.88 89 PHE A O 1
ATOM 694 N N . THR A 1 90 ? 19.391 -10.901 0.650 1.00 96.69 90 THR A N 1
ATOM 695 C CA . THR A 1 90 ? 18.576 -11.402 1.770 1.00 96.69 90 THR A CA 1
ATOM 696 C C . THR A 1 90 ? 17.109 -11.512 1.340 1.00 96.69 90 THR A C 1
ATOM 698 O O . THR A 1 90 ? 16.799 -11.404 0.156 1.00 96.69 90 THR A O 1
ATOM 701 N N . ASP A 1 91 ? 16.194 -11.667 2.301 1.00 96.62 91 ASP A N 1
ATOM 702 C CA . ASP A 1 91 ? 14.760 -11.508 2.062 1.00 96.62 91 ASP A CA 1
ATOM 703 C C . ASP A 1 91 ? 14.452 -10.159 1.399 1.00 96.62 91 ASP A C 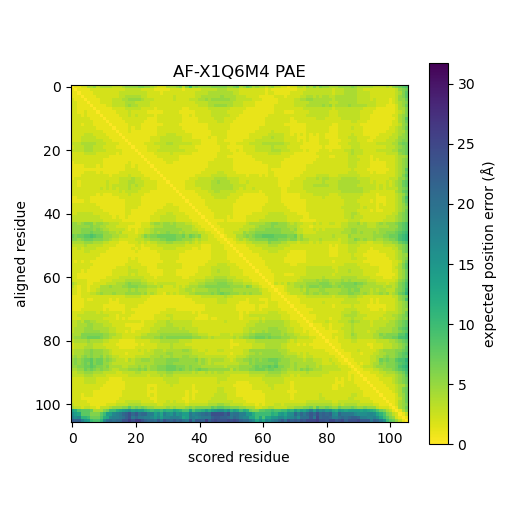1
ATOM 705 O O . ASP A 1 91 ? 14.927 -9.104 1.832 1.00 96.62 91 ASP A O 1
ATOM 709 N N . GLU A 1 92 ? 13.619 -10.204 0.363 1.00 95.88 92 GLU A N 1
ATOM 710 C CA . GLU A 1 92 ? 13.212 -9.034 -0.403 1.00 95.88 92 GLU A CA 1
ATOM 711 C C . GLU A 1 92 ? 11.939 -8.424 0.191 1.00 95.88 92 GLU A C 1
ATOM 713 O O . GLU A 1 92 ? 10.842 -8.983 0.101 1.00 95.88 92 GLU A O 1
ATOM 718 N N . ILE A 1 93 ? 12.078 -7.250 0.808 1.00 96.88 93 ILE A N 1
ATOM 719 C CA . ILE A 1 93 ? 10.959 -6.508 1.396 1.00 96.88 93 ILE A CA 1
ATOM 720 C C . ILE A 1 93 ? 10.589 -5.339 0.486 1.00 96.88 93 ILE A C 1
ATOM 722 O O . ILE A 1 93 ? 11.181 -4.260 0.539 1.00 96.88 93 ILE A O 1
ATOM 726 N N . TYR A 1 94 ? 9.571 -5.544 -0.346 1.00 96.88 94 TYR A N 1
ATOM 727 C CA . TYR A 1 94 ? 9.123 -4.527 -1.299 1.00 96.88 94 TYR A CA 1
ATOM 728 C C . TYR A 1 94 ? 8.202 -3.486 -0.655 1.00 96.88 94 TYR 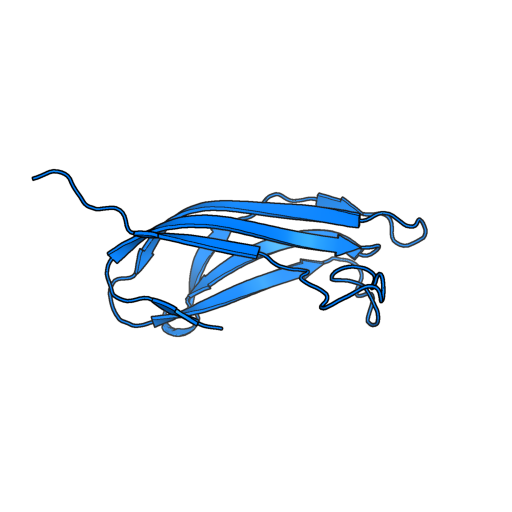A C 1
ATOM 730 O O . TYR A 1 94 ? 8.467 -2.281 -0.729 1.00 96.88 94 TYR A O 1
ATOM 738 N N . THR A 1 95 ? 7.155 -3.951 0.028 1.00 97.94 95 THR A N 1
ATOM 739 C CA . THR A 1 95 ? 6.131 -3.097 0.641 1.00 97.94 95 THR A CA 1
ATOM 740 C C . THR A 1 95 ? 6.282 -3.073 2.152 1.00 97.94 95 THR A C 1
ATOM 742 O O . THR A 1 95 ? 6.274 -4.116 2.801 1.00 97.94 95 THR A O 1
ATOM 745 N N . ILE A 1 96 ? 6.350 -1.868 2.715 1.00 98.25 96 ILE A N 1
ATOM 746 C CA . ILE A 1 96 ? 6.327 -1.641 4.163 1.00 98.25 96 ILE A CA 1
ATOM 747 C C . ILE A 1 96 ? 5.012 -0.951 4.493 1.00 98.25 96 ILE A C 1
ATOM 749 O O . ILE A 1 96 ? 4.652 0.025 3.836 1.00 98.25 96 ILE A O 1
ATOM 753 N N . ALA A 1 97 ? 4.299 -1.467 5.489 1.00 98.44 97 ALA A N 1
ATOM 754 C CA . ALA A 1 97 ? 3.020 -0.940 5.935 1.00 98.44 97 ALA A CA 1
ATOM 755 C C . ALA A 1 97 ? 3.024 -0.792 7.454 1.00 98.44 97 ALA A C 1
ATOM 757 O O . ALA A 1 97 ? 2.972 -1.781 8.185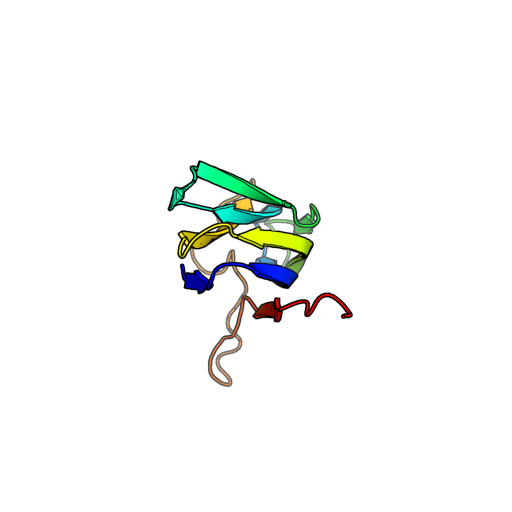 1.00 98.44 97 ALA A O 1
ATOM 758 N N . GLU A 1 98 ? 3.088 0.449 7.915 1.00 98.38 98 GLU A N 1
ATOM 759 C CA . GLU A 1 98 ? 3.080 0.791 9.330 1.00 98.38 98 GLU A CA 1
ATOM 760 C C . GLU A 1 98 ? 1.721 1.370 9.711 1.00 98.38 98 GLU A C 1
ATOM 762 O O . GLU A 1 98 ? 1.175 2.231 9.014 1.00 98.38 98 GLU A O 1
ATOM 767 N N . PHE A 1 99 ? 1.179 0.888 10.830 1.00 97.81 99 PHE A N 1
ATOM 768 C CA . PHE A 1 99 ? -0.101 1.322 11.374 1.00 97.81 99 PHE A CA 1
ATOM 769 C C . PHE A 1 99 ? 0.061 1.637 12.857 1.00 97.81 99 PHE A C 1
ATOM 771 O O . PHE A 1 99 ? 0.381 0.756 13.655 1.00 97.81 99 PHE A O 1
ATOM 778 N N . TRP A 1 100 ? -0.215 2.878 13.240 1.00 97.56 100 TRP A N 1
ATOM 779 C CA . TRP A 1 100 ? -0.197 3.310 14.635 1.00 97.56 100 TRP A CA 1
ATOM 780 C C . TRP A 1 100 ? -1.617 3.574 15.087 1.00 97.56 100 TRP A C 1
ATOM 782 O O . TRP A 1 100 ? -2.296 4.428 14.518 1.00 97.56 100 TRP A O 1
ATOM 792 N N . ARG A 1 101 ? -2.074 2.836 16.099 1.00 95.88 101 ARG A N 1
ATOM 793 C CA . ARG A 1 101 ? -3.374 3.098 16.714 1.00 95.88 101 ARG A CA 1
ATOM 794 C C . ARG A 1 101 ? -3.310 4.441 17.433 1.00 95.88 101 ARG A C 1
ATOM 796 O O . ARG A 1 101 ? -2.426 4.649 18.260 1.00 95.88 101 ARG A O 1
ATOM 803 N N . GLU A 1 102 ? -4.244 5.327 17.123 1.00 94.81 102 GLU A N 1
ATOM 804 C CA . GLU A 1 102 ? -4.417 6.554 17.888 1.00 94.81 102 GLU A CA 1
ATOM 805 C C . GLU A 1 102 ? -5.163 6.230 19.183 1.00 94.81 102 GLU A C 1
ATOM 807 O O . GLU A 1 102 ? -6.149 5.487 19.192 1.00 94.81 102 GLU A O 1
ATOM 812 N N . ILE A 1 103 ? -4.650 6.766 20.284 1.00 86.00 103 ILE A N 1
ATOM 813 C CA . ILE A 1 103 ? -5.337 6.794 21.569 1.00 86.00 103 ILE A CA 1
ATOM 814 C C . ILE A 1 103 ? -5.894 8.210 21.662 1.00 86.00 103 ILE A C 1
ATOM 816 O O . ILE A 1 103 ? -5.120 9.1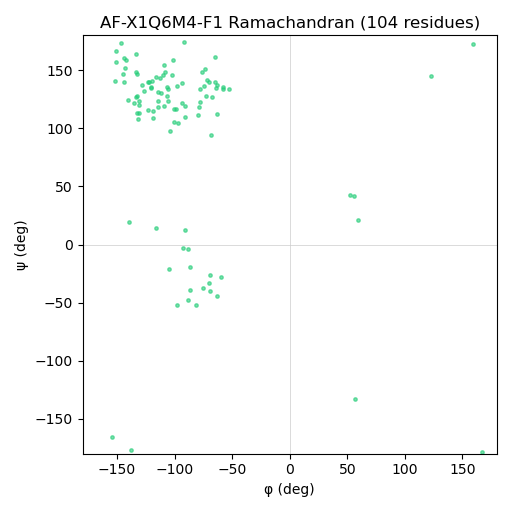67 21.606 1.00 86.00 103 ILE A O 1
ATOM 820 N N . GLU A 1 104 ? -7.217 8.344 21.707 1.00 69.19 104 GLU A N 1
ATOM 821 C CA . GLU A 1 104 ? -7.823 9.650 21.971 1.00 69.19 104 GLU A CA 1
ATOM 822 C C . GLU A 1 104 ? -7.406 10.079 23.388 1.00 69.19 104 GLU A C 1
ATOM 824 O O . GLU A 1 104 ? -7.413 9.235 24.289 1.00 69.19 104 GLU A O 1
ATOM 829 N N . PRO A 1 105 ? -6.976 11.335 23.590 1.00 68.19 105 PRO A N 1
ATOM 830 C CA . PRO A 1 105 ? -6.700 11.830 24.930 1.00 68.19 105 PRO A CA 1
ATOM 831 C C . PRO A 1 105 ? -7.993 11.820 25.759 1.00 68.19 105 PRO A C 1
ATOM 833 O O . PRO A 1 105 ? -9.050 12.187 25.241 1.00 68.19 105 PRO A O 1
ATOM 836 N N . ASP A 1 106 ? -7.882 11.373 27.014 1.00 66.56 106 ASP A N 1
ATOM 837 C CA . ASP A 1 106 ? -8.970 11.377 28.007 1.00 66.56 106 ASP A CA 1
ATOM 838 C C . ASP A 1 106 ? -9.545 12.786 28.255 1.00 66.56 106 ASP A C 1
ATOM 840 O O . ASP A 1 106 ? -8.759 13.768 28.259 1.00 66.56 106 ASP A O 1
#

Foldseek 3Di:
DDWDAWAKKWKKKKFKFWLQAKKWKFKAFPQVRDTFWTWDIDGHHNPDGDMDITITTDMGGDHGGTDMDIDMDGPHDDPQARRHDDPPPDDDDRMDMDIDGDDPDD

Nearest PDB structures (foldseek):
  6x83-assembly1_C  TM=7.546E-01  e=4.493E-02  Homo sapiens
  6cu0-assembly2_C  TM=5.990E-01  e=3.260E-02  Homo sapiens
  6zt0-assembly1_A  TM=7.216E-01  e=3.611E-01  Drosophila melanogaster
  8xmz-assembly2_B  TM=6.190E-01  e=5.249E-01  Aquimarina sp. BL5
  5e7f-assembly1_I  TM=4.538E-01  e=1.234E+00  Lactococcus phage Tuc2009